Protein AF-A0AAD7HVZ9-F1 (afdb_monomer_lite)

Foldseek 3Di:
DDDPLVVLVVLLVVQVVPDPDSVSSVVSVVSSVCRVPVPPVVVVVVVVVVVVVVVVVVVVVVVVVVVVVVVVVDPPPPPDDDDPDDDDD

pLDDT: mean 86.21, std 17.47, range [35.09, 98.19]

Organism: NCBI:txid230809

Sequence (89 aa):
GPSRCSAFWQEFTKCYAGAEYPLQCKAQRDDYLECVHGTKEVPRTAALAAEYERQVEQGLRDHKKDLEARADGVPTRVGLVPTPGEGGK

InterPro domains:
  IPR019342 NADH:ubiquinone oxidoreductase, iron-sulphur subunit 5 [PTHR15224] (2-70)

Structure (mmCIF, N/CA/C/O backbone):
data_AF-A0AAD7HVZ9-F1
#
_entry.id   AF-A0AAD7HVZ9-F1
#
loop_
_atom_site.group_PDB
_atom_site.id
_atom_site.type_symbol
_atom_site.label_atom_id
_atom_site.label_alt_id
_atom_site.label_comp_id
_atom_site.label_asym_id
_atom_site.label_entity_id
_atom_site.label_seq_id
_atom_site.pdbx_PDB_ins_code
_atom_site.Cartn_x
_atom_site.Cartn_y
_atom_site.Cartn_z
_atom_site.occupancy
_atom_site.B_iso_or_equiv
_atom_site.auth_seq_id
_atom_site.auth_comp_id
_atom_site.auth_asym_id
_atom_site.auth_atom_id
_atom_site.pdbx_PDB_model_num
ATOM 1 N N . GLY A 1 1 ? 9.865 -2.143 23.911 1.00 79.50 1 GLY A N 1
ATOM 2 C CA . GLY A 1 1 ? 9.325 -1.056 23.069 1.00 79.50 1 GLY A CA 1
ATOM 3 C C . GLY A 1 1 ? 7.970 -1.463 22.517 1.00 79.50 1 GLY A C 1
ATOM 4 O O . GLY A 1 1 ? 7.650 -2.645 22.610 1.00 79.50 1 GLY A O 1
ATOM 5 N N . PRO A 1 2 ? 7.167 -0.525 21.994 1.00 86.50 2 PRO A N 1
ATOM 6 C CA . PRO A 1 2 ? 5.886 -0.846 21.364 1.00 86.50 2 PRO A CA 1
ATOM 7 C C . PRO A 1 2 ? 6.060 -1.704 20.094 1.00 86.50 2 PRO A C 1
ATOM 9 O O . PRO A 1 2 ? 7.127 -1.702 19.480 1.00 86.50 2 PRO A O 1
ATOM 12 N N . SER A 1 3 ? 5.025 -2.468 19.725 1.00 91.25 3 SER A N 1
ATOM 13 C CA . SER A 1 3 ? 5.031 -3.322 18.527 1.00 91.25 3 SER A CA 1
ATOM 14 C C . SER A 1 3 ? 4.993 -2.497 17.232 1.00 91.25 3 SER A C 1
ATOM 16 O O . SER A 1 3 ? 4.546 -1.353 17.230 1.00 91.25 3 SER A O 1
ATOM 18 N N . ARG A 1 4 ? 5.414 -3.090 16.103 1.00 93.81 4 ARG A N 1
ATOM 19 C CA . ARG A 1 4 ? 5.481 -2.410 14.789 1.00 93.81 4 ARG A CA 1
ATOM 20 C C . ARG A 1 4 ? 4.165 -1.745 14.357 1.00 93.81 4 ARG A C 1
ATOM 22 O O . ARG A 1 4 ? 4.204 -0.686 13.749 1.00 93.81 4 ARG A O 1
ATOM 29 N N . CYS A 1 5 ? 3.022 -2.346 14.689 1.00 96.69 5 CYS A N 1
ATOM 30 C CA . CYS A 1 5 ? 1.694 -1.855 14.304 1.00 96.69 5 CYS A CA 1
ATOM 31 C C . CYS A 1 5 ? 0.927 -1.204 15.469 1.00 96.69 5 CYS A C 1
ATOM 33 O O . CYS A 1 5 ? -0.293 -1.048 15.393 1.00 96.69 5 CYS A O 1
ATOM 35 N N . SER A 1 6 ? 1.605 -0.832 16.565 1.00 96.19 6 SER A N 1
ATOM 36 C CA . SER A 1 6 ? 0.935 -0.284 17.752 1.00 96.19 6 SER A CA 1
ATOM 37 C C . SER A 1 6 ? 0.214 1.037 17.480 1.00 96.19 6 SER A C 1
ATOM 39 O O . SER A 1 6 ? -0.806 1.301 18.104 1.00 96.19 6 SER A O 1
ATOM 41 N N . ALA A 1 7 ? 0.725 1.861 16.559 1.00 96.69 7 ALA A N 1
ATOM 42 C CA . ALA A 1 7 ? 0.108 3.134 16.190 1.00 96.69 7 ALA A CA 1
ATOM 43 C C . ALA A 1 7 ? -1.278 2.925 15.556 1.00 96.69 7 ALA A C 1
ATOM 45 O O . ALA A 1 7 ? -2.260 3.488 16.028 1.00 96.69 7 ALA A O 1
ATOM 46 N N . PHE A 1 8 ? -1.384 2.034 14.566 1.00 96.94 8 PHE A N 1
ATOM 47 C CA . PHE A 1 8 ? -2.663 1.712 13.921 1.00 96.94 8 PHE A CA 1
ATOM 48 C C . PHE A 1 8 ? -3.661 1.076 14.892 1.00 96.94 8 PHE A C 1
ATOM 50 O O . PHE A 1 8 ? -4.848 1.391 14.863 1.00 96.94 8 PHE A O 1
ATOM 57 N N . TRP A 1 9 ? -3.173 0.231 15.807 1.00 96.50 9 TRP A N 1
ATOM 58 C CA . TRP A 1 9 ? -4.012 -0.331 16.864 1.00 96.50 9 TRP A CA 1
ATOM 59 C C . TRP A 1 9 ? -4.587 0.747 17.794 1.00 96.50 9 TRP A C 1
ATOM 61 O O . TRP A 1 9 ? -5.766 0.694 18.149 1.00 96.50 9 TRP A O 1
ATOM 71 N N . GLN A 1 10 ? -3.784 1.747 18.172 1.00 96.81 10 GLN A N 1
ATOM 72 C CA . GLN A 1 10 ? -4.256 2.867 18.990 1.00 96.81 10 GLN A CA 1
ATOM 73 C C . GLN A 1 10 ? -5.325 3.686 18.262 1.00 96.81 10 GLN A C 1
ATOM 75 O O . GLN A 1 10 ? -6.340 4.008 18.871 1.00 96.81 10 GLN A O 1
ATOM 80 N N . GLU A 1 11 ? -5.144 3.977 16.974 1.00 96.06 11 GLU A N 1
ATOM 81 C CA . GLU A 1 11 ? -6.136 4.711 16.175 1.00 96.06 11 GLU A CA 1
ATOM 82 C C . GLU A 1 11 ? -7.455 3.944 16.031 1.00 96.06 11 GLU A C 1
ATOM 84 O O . GLU A 1 11 ? -8.532 4.514 16.226 1.00 96.06 11 GLU A O 1
ATOM 89 N N . PHE A 1 12 ? -7.391 2.632 15.787 1.00 96.81 12 PHE A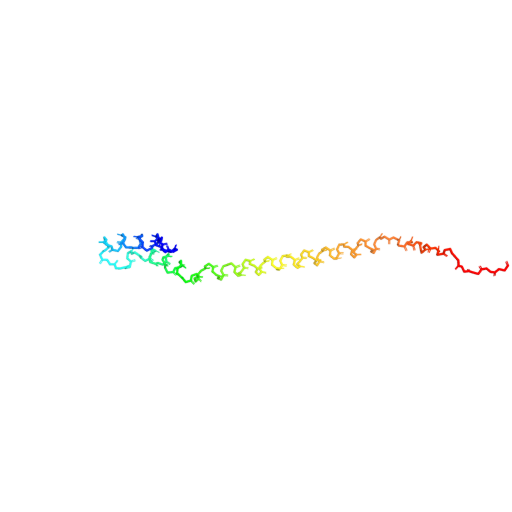 N 1
ATOM 90 C CA . PHE A 1 12 ? -8.583 1.787 15.790 1.00 96.81 12 PHE A CA 1
ATOM 91 C C . PHE A 1 12 ? -9.283 1.804 17.152 1.00 96.81 12 PHE A C 1
ATOM 93 O O . PHE A 1 12 ? -10.493 2.008 17.214 1.00 96.81 12 PHE A O 1
ATOM 100 N N . THR A 1 13 ? -8.528 1.653 18.243 1.00 95.69 13 THR A N 1
ATOM 101 C CA . THR A 1 13 ? -9.085 1.631 19.603 1.00 95.69 13 THR A CA 1
ATOM 102 C C . THR A 1 13 ? -9.748 2.963 19.962 1.00 95.69 13 THR A C 1
ATOM 104 O O . THR A 1 13 ? -10.837 2.968 20.531 1.00 95.69 13 THR A O 1
ATOM 107 N N . LYS A 1 14 ? -9.133 4.095 19.589 1.00 96.19 14 LYS A N 1
ATOM 108 C CA . LYS A 1 14 ? -9.700 5.439 19.786 1.00 96.19 14 LYS A CA 1
ATOM 109 C C . LYS A 1 14 ? -11.027 5.602 19.051 1.00 96.19 14 LYS A C 1
ATOM 111 O O . LYS A 1 14 ? -11.986 6.081 19.645 1.00 96.19 14 LYS A O 1
ATOM 116 N N . CYS A 1 15 ? -11.085 5.187 17.785 1.00 96.69 15 CYS A N 1
ATOM 117 C CA . CYS A 1 15 ? -12.321 5.242 17.011 1.00 96.69 15 CYS A CA 1
ATOM 118 C C . CYS A 1 15 ? -13.392 4.334 17.630 1.00 96.69 15 CYS A C 1
ATOM 120 O O . CYS A 1 15 ? -14.514 4.768 17.876 1.00 96.69 15 CYS A O 1
ATOM 122 N N . TYR A 1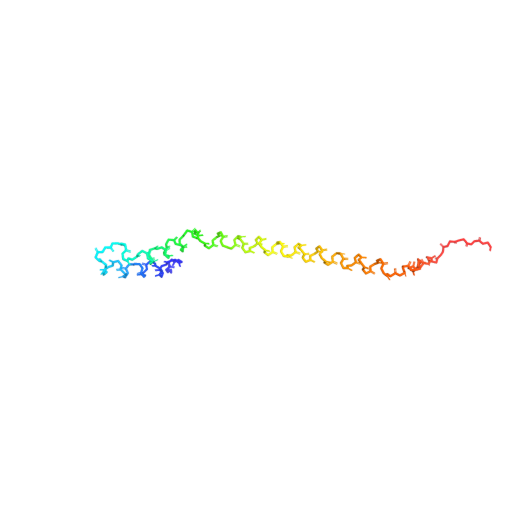 16 ? -13.032 3.083 17.927 1.00 96.31 16 TYR A N 1
ATOM 123 C CA . TYR A 1 16 ? -13.966 2.071 18.411 1.00 96.31 16 TYR A CA 1
ATOM 124 C C . TYR A 1 16 ? -14.578 2.436 19.768 1.00 96.31 16 TYR A C 1
ATOM 126 O O . TYR A 1 16 ? -15.747 2.155 20.005 1.00 96.31 16 TYR A O 1
ATOM 134 N N . ALA A 1 17 ? -13.821 3.111 20.639 1.00 96.25 17 ALA A N 1
ATOM 135 C CA . ALA A 1 17 ? -14.304 3.558 21.944 1.00 96.25 17 ALA A CA 1
ATOM 136 C C . ALA A 1 17 ? -15.442 4.595 21.865 1.00 96.25 17 ALA A C 1
ATOM 138 O O . ALA A 1 17 ? -16.225 4.698 22.806 1.00 96.25 17 ALA A O 1
ATOM 139 N N . GLY A 1 18 ? -15.524 5.364 20.774 1.00 93.88 18 GLY A N 1
ATOM 140 C CA . GLY A 1 18 ? -16.565 6.373 20.549 1.00 93.88 18 GLY A CA 1
ATOM 141 C C . GLY A 1 18 ? -17.609 5.981 19.502 1.00 93.88 18 GLY A C 1
ATOM 142 O O . GLY A 1 18 ? -18.485 6.787 19.196 1.00 93.88 18 GLY A O 1
ATOM 143 N N . ALA A 1 19 ? -17.504 4.785 18.922 1.00 94.88 19 ALA A N 1
ATOM 144 C CA . ALA A 1 19 ? -18.381 4.333 17.853 1.00 94.88 19 ALA A CA 1
ATOM 145 C C . ALA A 1 19 ? -19.614 3.613 18.406 1.00 94.88 19 ALA A C 1
ATOM 147 O O . ALA A 1 19 ? -19.526 2.781 19.305 1.00 94.88 19 ALA A O 1
ATOM 148 N N . GLU A 1 20 ? -20.765 3.892 17.807 1.00 95.12 20 GLU A N 1
ATOM 149 C CA . GLU A 1 20 ? -22.024 3.208 18.104 1.00 95.12 20 GLU A CA 1
ATOM 150 C C . GLU A 1 20 ? -22.087 1.850 17.383 1.00 95.12 20 GLU A C 1
ATOM 152 O O . GLU A 1 20 ? -22.634 0.878 17.900 1.00 95.12 20 GLU A O 1
ATOM 157 N N . TYR A 1 21 ? -21.453 1.760 16.204 1.00 94.06 21 TYR A N 1
ATOM 158 C CA . TYR A 1 21 ? -21.367 0.539 15.407 1.00 94.06 21 TYR A CA 1
ATOM 159 C C . TYR A 1 21 ? -19.923 0.246 14.977 1.00 94.06 21 TYR A C 1
ATOM 161 O O . TYR A 1 21 ? -19.249 1.134 14.448 1.00 94.06 21 TYR A O 1
ATOM 169 N N . PRO A 1 22 ? -19.460 -1.019 15.045 1.00 87.50 22 PRO A N 1
ATOM 170 C CA . PRO A 1 22 ? -18.104 -1.405 14.637 1.00 87.50 22 PRO A CA 1
ATOM 171 C C . PRO A 1 22 ? -17.718 -1.001 13.207 1.00 87.50 22 PRO A C 1
ATOM 173 O O . PRO A 1 22 ? -16.545 -0.770 12.914 1.00 87.50 22 PRO A O 1
ATOM 176 N N . LEU A 1 23 ? -18.698 -0.917 12.300 1.00 94.38 23 LEU A N 1
ATOM 177 C CA . LEU A 1 23 ? -18.467 -0.546 10.902 1.00 94.38 23 LEU A CA 1
ATOM 178 C C . LEU A 1 23 ? -17.989 0.902 10.729 1.00 94.38 23 LEU A C 1
ATOM 180 O O . LEU A 1 23 ? -17.338 1.194 9.728 1.00 94.38 23 LEU A O 1
ATOM 184 N N . GLN A 1 24 ? -18.272 1.788 11.686 1.00 96.31 24 GLN A N 1
ATOM 185 C CA . GLN A 1 24 ? -17.856 3.193 11.623 1.00 96.31 24 GLN A CA 1
ATOM 186 C C . GLN A 1 24 ? -16.326 3.338 11.644 1.00 96.31 24 GLN A C 1
ATOM 188 O O . GLN A 1 24 ? -15.793 4.275 11.060 1.00 96.31 24 GLN A O 1
ATOM 193 N N . CYS A 1 25 ? -15.618 2.364 12.224 1.00 96.94 25 CYS A N 1
ATOM 194 C CA . CYS A 1 25 ? -14.156 2.335 12.325 1.00 96.94 25 CYS A CA 1
ATOM 195 C C . CYS A 1 25 ? -13.501 1.372 11.330 1.00 96.94 25 CYS A C 1
ATOM 197 O O . CYS A 1 25 ? -12.389 0.882 11.547 1.00 96.94 25 CYS A O 1
ATOM 199 N N . LYS A 1 26 ? -14.207 1.048 10.239 1.00 96.81 26 LYS A N 1
ATOM 200 C CA . LYS A 1 26 ? -13.727 0.101 9.229 1.00 96.81 26 LYS A CA 1
ATOM 201 C C . LYS A 1 26 ? -12.391 0.529 8.622 1.00 96.81 26 LYS A C 1
ATOM 203 O O . LYS A 1 26 ? -11.546 -0.335 8.424 1.00 96.81 26 LYS A O 1
ATOM 208 N N . ALA A 1 27 ? -12.190 1.820 8.362 1.00 96.62 27 ALA A N 1
ATOM 209 C CA . ALA A 1 27 ? -10.941 2.322 7.791 1.00 96.62 27 ALA A CA 1
ATOM 210 C C . ALA A 1 27 ? -9.742 2.031 8.712 1.00 96.62 27 ALA A C 1
ATOM 212 O O . ALA A 1 27 ? -8.808 1.350 8.306 1.00 96.62 27 ALA A O 1
ATOM 213 N N . GLN A 1 28 ? -9.830 2.422 9.986 1.00 97.12 28 GLN A N 1
ATOM 214 C CA . GLN A 1 28 ? -8.766 2.223 10.978 1.00 97.12 28 GLN A CA 1
ATOM 215 C C . GLN A 1 28 ? -8.491 0.737 11.230 1.00 97.12 28 GLN A C 1
ATOM 217 O O . GLN A 1 28 ? -7.347 0.319 11.404 1.00 97.12 28 GLN A O 1
ATOM 222 N N . ARG A 1 29 ? -9.548 -0.083 11.230 1.00 96.19 29 ARG A N 1
ATOM 223 C CA . ARG A 1 29 ? -9.421 -1.539 11.314 1.00 96.19 29 ARG A CA 1
ATOM 224 C C . ARG A 1 29 ? -8.677 -2.101 10.106 1.00 96.19 29 ARG A C 1
ATOM 226 O O . ARG A 1 29 ? -7.802 -2.947 10.271 1.00 96.19 29 ARG A O 1
ATOM 233 N N . ASP A 1 30 ? -9.056 -1.675 8.905 1.00 97.38 30 ASP A N 1
ATOM 234 C CA . ASP A 1 30 ? -8.453 -2.160 7.669 1.00 97.38 30 ASP A CA 1
ATOM 235 C C . ASP A 1 30 ? -6.970 -1.748 7.592 1.00 97.38 30 ASP A C 1
ATOM 237 O O . ASP A 1 30 ? -6.164 -2.563 7.154 1.00 97.38 30 ASP A O 1
ATOM 241 N N . ASP A 1 31 ? -6.590 -0.570 8.099 1.00 97.00 31 ASP A N 1
ATOM 242 C CA . ASP A 1 31 ? -5.188 -0.133 8.202 1.00 97.00 31 ASP A CA 1
ATOM 243 C C . ASP A 1 31 ? -4.382 -0.977 9.201 1.00 97.00 31 ASP A C 1
ATOM 245 O O . ASP A 1 31 ? -3.259 -1.397 8.915 1.00 97.00 31 ASP A O 1
ATOM 249 N N . TYR A 1 32 ? -4.958 -1.2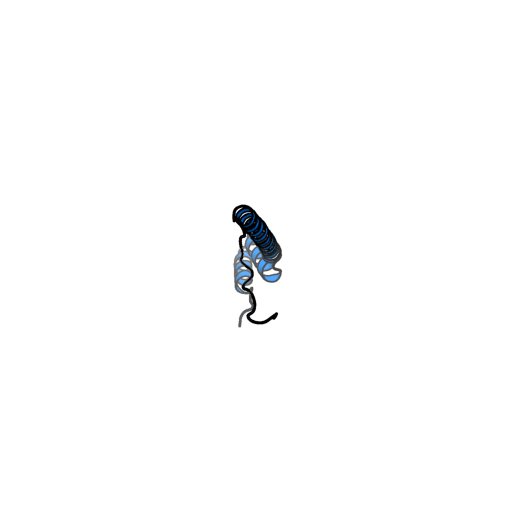91 10.366 1.00 96.69 32 TYR A N 1
ATOM 250 C CA . TYR A 1 32 ? -4.315 -2.188 11.329 1.00 96.69 32 TYR A CA 1
ATOM 251 C C . TYR A 1 32 ? -4.079 -3.584 10.733 1.00 96.69 32 TYR A C 1
ATOM 253 O O . TYR A 1 32 ? -2.981 -4.132 10.854 1.00 96.69 32 TYR A O 1
ATOM 261 N N . LEU A 1 33 ? -5.082 -4.146 10.051 1.00 96.81 33 LEU A N 1
ATOM 262 C CA . LEU A 1 33 ? -4.970 -5.453 9.397 1.00 96.81 33 LEU A CA 1
ATOM 263 C C . LEU A 1 33 ? -4.005 -5.432 8.206 1.00 96.81 33 LEU A C 1
ATOM 265 O O . LEU A 1 33 ? -3.310 -6.421 7.972 1.00 96.81 33 LEU A O 1
ATOM 269 N N . GLU A 1 34 ? -3.933 -4.321 7.474 1.00 97.50 34 GLU A N 1
ATOM 270 C CA . GLU A 1 34 ? -2.942 -4.120 6.418 1.00 97.50 34 GLU A CA 1
ATOM 271 C C . GLU A 1 34 ? -1.528 -4.157 7.004 1.00 97.50 34 GLU A C 1
ATOM 273 O O . GLU A 1 34 ? -0.724 -4.964 6.552 1.00 97.50 34 GLU A O 1
ATOM 278 N N . CYS A 1 35 ? -1.261 -3.421 8.087 1.00 96.50 35 CYS A N 1
ATOM 279 C CA . CYS A 1 35 ? 0.053 -3.421 8.733 1.00 96.50 35 CYS A CA 1
ATOM 280 C C . CYS A 1 35 ? 0.470 -4.811 9.245 1.00 96.50 35 CYS A C 1
ATOM 282 O O . CYS A 1 35 ? 1.641 -5.188 9.156 1.00 96.50 35 CYS A O 1
ATOM 284 N N . VAL A 1 36 ? -0.475 -5.579 9.802 1.00 95.69 36 VAL A N 1
ATOM 285 C CA . VAL A 1 36 ? -0.192 -6.911 10.363 1.00 95.69 36 VAL A CA 1
ATOM 286 C C . VAL A 1 36 ? 0.065 -7.948 9.269 1.00 95.69 36 VAL A C 1
ATOM 288 O O . VAL A 1 36 ? 0.950 -8.788 9.431 1.00 95.69 36 VAL A O 1
ATOM 291 N N . HIS A 1 37 ? -0.694 -7.908 8.172 1.00 95.94 37 HIS A N 1
ATOM 292 C CA . HIS A 1 37 ? -0.681 -8.976 7.169 1.00 95.94 37 HIS A CA 1
ATOM 293 C C . HIS A 1 37 ? -0.003 -8.609 5.845 1.00 95.94 37 HIS A C 1
ATOM 295 O O . HIS A 1 37 ? 0.316 -9.507 5.073 1.00 95.94 37 HIS A O 1
ATOM 301 N N . GLY A 1 38 ? 0.192 -7.326 5.544 1.00 94.25 38 GLY A N 1
ATOM 302 C CA . GLY A 1 38 ? 0.776 -6.859 4.283 1.00 94.25 38 GLY A CA 1
ATOM 303 C C . GLY A 1 38 ? -0.029 -7.265 3.045 1.00 94.25 38 GLY A C 1
ATOM 304 O O . GLY A 1 38 ? 0.533 -7.433 1.967 1.00 94.25 38 GLY A O 1
ATOM 305 N N . THR A 1 39 ? -1.347 -7.458 3.177 1.00 94.75 39 THR A N 1
ATOM 306 C CA . THR A 1 39 ? -2.202 -7.999 2.097 1.00 94.75 39 THR A CA 1
ATOM 307 C C . THR A 1 39 ? -2.240 -7.122 0.850 1.00 94.75 39 THR A C 1
ATOM 309 O O . THR A 1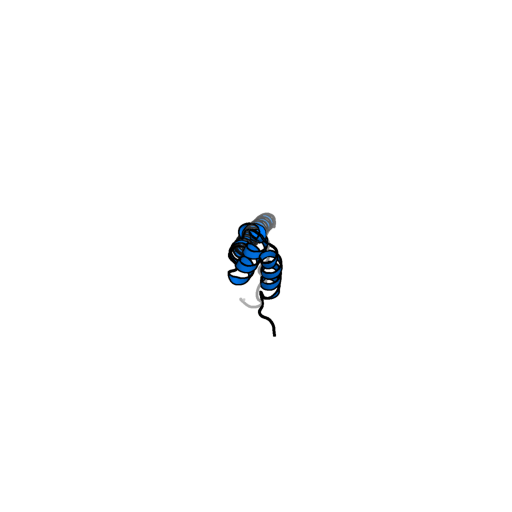 39 ? -2.520 -7.624 -0.235 1.00 94.75 39 THR A O 1
ATOM 312 N N . LYS A 1 40 ? -1.965 -5.821 0.994 1.00 94.94 40 LYS A N 1
ATOM 313 C CA . LYS A 1 40 ? -1.920 -4.860 -0.112 1.00 94.94 40 LYS A CA 1
ATOM 314 C C . LYS A 1 40 ? -0.486 -4.510 -0.490 1.00 94.94 40 LYS A C 1
ATOM 316 O O . LYS A 1 40 ? -0.173 -4.445 -1.676 1.00 94.94 40 LYS A O 1
ATOM 321 N N . GLU A 1 41 ? 0.379 -4.288 0.498 1.00 95.44 41 GLU A N 1
ATOM 322 C CA . GLU A 1 41 ? 1.765 -3.886 0.259 1.00 95.44 41 GLU A CA 1
ATOM 323 C C . GLU A 1 41 ? 2.571 -4.959 -0.485 1.00 95.44 41 GLU A C 1
ATOM 325 O O . GLU A 1 41 ? 3.167 -4.645 -1.516 1.00 95.44 41 GLU A O 1
ATOM 330 N N . VAL A 1 42 ? 2.502 -6.221 -0.052 1.00 96.25 42 VAL A N 1
ATOM 331 C CA . VAL A 1 42 ? 3.270 -7.326 -0.646 1.00 96.25 42 VAL A CA 1
ATOM 332 C C . VAL A 1 42 ? 2.974 -7.514 -2.142 1.00 96.25 42 VAL A C 1
ATOM 334 O O . VAL A 1 42 ? 3.917 -7.474 -2.938 1.00 96.25 42 VAL A O 1
ATOM 337 N N . PRO A 1 43 ? 1.709 -7.682 -2.587 1.00 97.00 43 PRO A N 1
ATOM 338 C CA . PRO A 1 43 ? 1.431 -7.849 -4.013 1.00 97.00 43 PRO A CA 1
ATOM 339 C C . PRO A 1 43 ? 1.749 -6.591 -4.826 1.00 97.00 43 PRO A C 1
ATOM 341 O O . PRO A 1 43 ? 2.177 -6.703 -5.973 1.00 97.00 43 PRO A O 1
ATOM 344 N N . ARG A 1 44 ? 1.589 -5.392 -4.250 1.00 96.62 44 ARG A N 1
ATOM 345 C CA . ARG A 1 44 ? 1.945 -4.139 -4.927 1.00 96.62 44 ARG A CA 1
ATOM 346 C C . ARG A 1 44 ? 3.447 -4.070 -5.195 1.00 96.62 44 ARG A C 1
ATOM 348 O O . ARG A 1 44 ? 3.851 -3.740 -6.306 1.00 96.62 44 ARG A O 1
ATOM 355 N N . THR A 1 45 ? 4.267 -4.390 -4.201 1.00 97.19 45 THR A N 1
ATOM 356 C CA . THR A 1 45 ? 5.727 -4.380 -4.343 1.00 97.19 45 THR A CA 1
ATOM 357 C C . THR A 1 45 ? 6.199 -5.473 -5.303 1.00 97.19 45 THR A C 1
ATOM 359 O O . THR A 1 45 ? 7.060 -5.206 -6.138 1.00 97.19 45 THR A O 1
ATOM 362 N N . ALA A 1 46 ? 5.568 -6.652 -5.290 1.00 97.44 46 ALA A N 1
ATOM 363 C CA . ALA A 1 46 ? 5.828 -7.698 -6.281 1.00 97.44 46 ALA A CA 1
ATOM 364 C C . ALA A 1 46 ? 5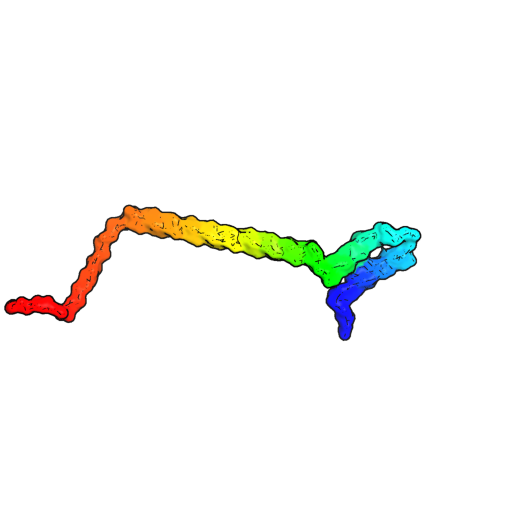.493 -7.248 -7.716 1.00 97.44 46 ALA A C 1
ATOM 366 O O . ALA A 1 46 ? 6.277 -7.481 -8.633 1.00 97.44 46 ALA A O 1
ATOM 367 N N . ALA A 1 47 ? 4.366 -6.557 -7.918 1.00 98.06 47 ALA A N 1
ATOM 368 C CA . ALA A 1 47 ? 3.988 -6.030 -9.229 1.00 98.06 47 ALA A CA 1
ATOM 369 C C . ALA A 1 47 ? 4.979 -4.971 -9.739 1.00 98.06 47 ALA A C 1
ATOM 371 O O . ALA A 1 47 ? 5.341 -4.983 -10.913 1.00 98.06 47 ALA A O 1
ATOM 372 N N . LEU A 1 48 ? 5.453 -4.085 -8.856 1.00 98.12 48 LEU A N 1
ATOM 373 C CA . LEU A 1 48 ? 6.472 -3.092 -9.201 1.00 98.12 48 LEU A CA 1
ATOM 374 C C . LEU A 1 48 ? 7.814 -3.740 -9.555 1.00 98.12 48 LEU A C 1
ATOM 376 O O . LEU A 1 48 ? 8.449 -3.319 -10.517 1.00 98.12 48 LEU A O 1
ATOM 380 N N . ALA A 1 49 ? 8.230 -4.768 -8.813 1.00 98.00 49 ALA A N 1
ATOM 381 C CA . ALA A 1 49 ? 9.449 -5.512 -9.115 1.00 98.00 49 ALA A CA 1
ATOM 382 C C . ALA A 1 49 ? 9.359 -6.205 -10.485 1.00 98.00 49 ALA A C 1
ATOM 384 O O . ALA A 1 49 ? 10.263 -6.061 -11.303 1.00 98.00 49 ALA A O 1
ATOM 385 N N . ALA A 1 50 ? 8.235 -6.867 -10.773 1.00 98.19 50 ALA A N 1
ATOM 386 C CA . ALA A 1 50 ? 8.010 -7.520 -12.061 1.00 98.19 50 ALA A CA 1
ATOM 387 C C . ALA A 1 50 ? 8.013 -6.524 -13.233 1.00 98.19 50 ALA A C 1
ATOM 389 O O . ALA A 1 50 ? 8.535 -6.818 -14.308 1.00 98.19 50 ALA A O 1
ATOM 390 N N . GLU A 1 51 ? 7.438 -5.337 -13.043 1.00 97.94 51 GLU A N 1
ATOM 391 C CA . GLU A 1 51 ? 7.462 -4.287 -14.062 1.00 97.94 51 GLU A CA 1
ATOM 392 C C . GLU A 1 51 ? 8.876 -3.727 -14.268 1.00 97.94 51 GLU A C 1
ATOM 394 O O . GLU A 1 51 ? 9.311 -3.539 -15.403 1.00 97.94 51 GLU A O 1
ATOM 399 N N . TYR A 1 52 ? 9.630 -3.530 -13.186 1.00 97.94 52 TYR A N 1
ATOM 400 C CA . TYR A 1 52 ? 11.026 -3.108 -13.266 1.00 97.94 52 TYR A CA 1
ATOM 401 C C . TYR A 1 52 ? 11.881 -4.112 -14.053 1.00 97.94 52 TYR A C 1
ATOM 403 O O . TYR A 1 52 ? 12.623 -3.718 -14.951 1.00 97.94 52 TYR A O 1
ATOM 411 N N . GLU A 1 53 ? 11.735 -5.411 -13.784 1.00 97.94 53 GLU A N 1
ATOM 412 C CA . GLU A 1 53 ? 12.435 -6.468 -14.525 1.00 97.94 53 GLU A CA 1
ATOM 413 C C . GLU A 1 53 ? 12.117 -6.422 -16.025 1.00 97.94 53 GLU A C 1
ATOM 415 O O . GLU A 1 53 ? 13.028 -6.458 -16.856 1.00 97.94 53 GLU A O 1
ATOM 420 N N . ARG A 1 54 ? 10.841 -6.244 -16.391 1.00 97.56 54 ARG A N 1
ATOM 421 C CA . ARG A 1 54 ? 10.427 -6.106 -17.798 1.00 97.56 54 ARG A CA 1
ATOM 422 C C . ARG A 1 54 ? 11.100 -4.923 -18.485 1.00 97.56 54 ARG A C 1
ATOM 424 O O . ARG A 1 54 ? 11.562 -5.069 -19.618 1.00 97.56 54 ARG A O 1
ATOM 431 N N . GLN A 1 55 ? 11.167 -3.776 -17.813 1.00 97.31 55 GLN A N 1
ATOM 432 C CA . GLN A 1 55 ? 11.802 -2.573 -18.353 1.00 97.31 55 GLN A CA 1
ATOM 433 C C . GLN A 1 55 ? 13.311 -2.757 -18.524 1.00 97.31 55 GLN A C 1
ATOM 435 O O . GLN A 1 55 ? 13.860 -2.375 -19.557 1.00 97.31 55 GLN A O 1
ATOM 440 N N . VAL A 1 56 ? 13.977 -3.401 -17.561 1.00 97.31 56 VAL A N 1
ATOM 441 C CA . VAL A 1 56 ? 15.406 -3.728 -17.660 1.00 97.31 56 VAL A CA 1
ATOM 442 C C . VAL A 1 56 ? 15.670 -4.637 -18.857 1.00 97.31 56 VAL A C 1
ATOM 444 O O . VAL A 1 56 ? 16.546 -4.348 -19.672 1.00 97.31 56 VAL A O 1
ATOM 447 N N . GLU A 1 57 ? 14.897 -5.710 -19.020 1.00 97.00 57 GLU A N 1
ATOM 448 C CA . GLU A 1 57 ? 15.072 -6.612 -20.156 1.00 97.00 57 GLU A CA 1
ATOM 449 C C . GLU A 1 57 ? 14.810 -5.936 -21.507 1.00 97.00 57 GLU A C 1
ATOM 451 O O . GLU A 1 57 ? 15.506 -6.216 -22.485 1.00 97.00 57 GLU A O 1
ATOM 456 N N . GLN A 1 58 ? 13.789 -5.078 -21.592 1.00 96.00 58 GLN A N 1
ATOM 457 C CA . GLN A 1 58 ? 13.514 -4.299 -22.799 1.00 96.00 58 GLN A CA 1
ATOM 458 C C . GLN A 1 58 ? 14.687 -3.373 -23.120 1.00 96.00 58 GLN A C 1
ATOM 460 O O . GLN A 1 58 ? 15.196 -3.425 -24.236 1.00 96.00 58 GLN A O 1
ATOM 465 N N . GLY A 1 59 ? 15.195 -2.640 -22.126 1.00 95.50 59 GLY A N 1
ATOM 466 C CA . GLY A 1 59 ? 16.369 -1.785 -22.290 1.00 95.50 59 GLY A CA 1
ATOM 467 C C . GLY A 1 59 ? 17.604 -2.551 -22.771 1.00 95.50 59 GLY A C 1
ATOM 468 O O . GLY A 1 59 ? 18.303 -2.086 -23.668 1.00 95.50 59 GLY A O 1
ATOM 469 N N . LEU A 1 60 ? 17.850 -3.758 -22.250 1.00 94.88 60 LEU A N 1
ATOM 470 C CA . LEU A 1 60 ? 18.945 -4.616 -22.719 1.00 94.88 60 LEU A CA 1
ATOM 471 C C . LEU A 1 60 ? 18.741 -5.090 -24.163 1.00 94.88 60 LEU A C 1
ATOM 473 O O . LEU A 1 60 ? 19.691 -5.103 -24.947 1.00 94.88 60 LEU A O 1
ATOM 477 N N . ARG A 1 61 ? 17.513 -5.481 -24.529 1.00 94.06 61 ARG A N 1
ATOM 478 C CA . ARG A 1 61 ? 17.178 -5.896 -25.900 1.00 94.06 61 ARG A CA 1
ATOM 479 C C . ARG A 1 61 ? 17.361 -4.753 -26.890 1.00 94.06 61 ARG A C 1
ATOM 481 O O . ARG A 1 61 ? 17.916 -4.978 -27.961 1.00 94.06 61 ARG A O 1
ATOM 488 N N . ASP A 1 62 ? 16.922 -3.555 -26.537 1.00 93.81 62 ASP A N 1
ATOM 489 C CA . ASP A 1 62 ? 17.036 -2.391 -27.410 1.00 93.81 62 ASP A CA 1
ATOM 490 C C . ASP A 1 62 ? 18.489 -1.924 -27.518 1.00 93.81 62 ASP A C 1
ATOM 492 O O . ASP A 1 62 ? 18.978 -1.718 -28.625 1.00 93.81 62 ASP A O 1
ATOM 496 N N . HIS A 1 63 ? 19.238 -1.925 -26.411 1.00 91.94 63 HIS A N 1
ATOM 497 C CA . HIS A 1 63 ? 20.676 -1.663 -26.445 1.00 91.94 63 HIS A CA 1
ATOM 498 C C . HIS A 1 63 ? 21.428 -2.658 -27.337 1.00 91.94 63 HIS A C 1
ATOM 500 O O . HIS A 1 63 ? 22.294 -2.262 -28.115 1.00 91.94 63 HIS A O 1
ATOM 506 N N . LYS A 1 64 ? 21.085 -3.951 -27.269 1.00 92.88 64 LYS A N 1
ATOM 507 C CA . LYS A 1 64 ? 21.678 -4.968 -28.143 1.00 92.88 64 LYS A CA 1
ATOM 508 C C . LYS A 1 64 ? 21.392 -4.678 -29.620 1.00 92.88 64 LYS A C 1
ATOM 510 O O . LYS A 1 64 ? 22.329 -4.695 -30.411 1.00 92.88 64 LYS A O 1
ATOM 515 N N . LYS A 1 65 ? 20.141 -4.365 -29.977 1.00 92.56 65 LYS A N 1
ATOM 516 C CA . LYS A 1 65 ? 19.775 -3.998 -31.357 1.00 92.56 65 LYS A CA 1
ATOM 517 C C . LYS A 1 65 ? 20.536 -2.762 -31.834 1.00 92.56 65 LYS A C 1
ATOM 519 O O . LYS A 1 65 ? 21.003 -2.744 -32.966 1.00 92.56 65 LYS A O 1
ATOM 524 N N . ASP A 1 66 ? 20.695 -1.756 -30.975 1.00 88.75 66 ASP A N 1
ATOM 525 C CA . ASP A 1 66 ? 21.457 -0.548 -31.298 1.00 88.75 66 ASP A CA 1
ATOM 526 C C . ASP A 1 66 ? 22.935 -0.861 -31.562 1.00 88.75 66 ASP A C 1
ATOM 528 O O . ASP A 1 66 ? 23.530 -0.308 -32.486 1.00 88.75 66 ASP A O 1
ATOM 532 N N . LEU A 1 67 ? 23.546 -1.741 -30.760 1.00 86.38 67 LEU A N 1
ATOM 533 C CA . LEU A 1 67 ? 24.927 -2.181 -30.970 1.00 86.38 67 LEU A CA 1
ATOM 534 C C . LEU A 1 67 ? 25.081 -2.985 -32.264 1.00 86.38 67 LEU A C 1
ATOM 536 O O . LEU A 1 67 ? 26.036 -2.750 -32.999 1.00 86.38 67 LEU A O 1
ATOM 540 N N . GLU A 1 68 ? 24.148 -3.891 -32.557 1.00 86.56 68 GLU A N 1
ATOM 541 C CA . GLU A 1 68 ? 24.130 -4.678 -33.797 1.00 86.56 68 GLU A CA 1
ATOM 542 C C . GLU A 1 68 ? 23.982 -3.765 -35.023 1.00 86.56 68 GLU A C 1
ATOM 544 O O . GLU A 1 68 ? 24.826 -3.798 -35.916 1.00 86.56 68 GLU A O 1
ATOM 549 N N . ALA A 1 69 ? 23.016 -2.842 -35.010 1.00 84.50 69 ALA A N 1
ATOM 550 C CA . ALA A 1 69 ? 22.827 -1.870 -36.087 1.00 84.50 69 ALA A CA 1
ATOM 551 C C . ALA A 1 69 ? 24.061 -0.973 -36.302 1.00 84.50 69 ALA A C 1
ATOM 553 O O . ALA A 1 69 ? 24.390 -0.611 -37.433 1.00 84.50 69 ALA A O 1
ATOM 554 N N . ARG A 1 70 ? 24.769 -0.611 -35.223 1.00 79.94 70 ARG A N 1
ATOM 555 C CA . ARG A 1 70 ? 26.038 0.130 -35.310 1.00 79.94 70 ARG A CA 1
ATOM 556 C C . ARG A 1 70 ? 27.168 -0.732 -35.868 1.00 79.94 70 ARG A C 1
ATOM 558 O O . ARG A 1 70 ? 27.975 -0.209 -36.630 1.00 79.94 70 ARG A O 1
ATOM 565 N N . ALA A 1 71 ? 27.241 -2.013 -35.509 1.00 78.62 71 ALA A N 1
ATOM 566 C CA . ALA A 1 71 ? 28.249 -2.937 -36.024 1.00 78.62 71 ALA A CA 1
ATOM 567 C C . ALA A 1 71 ? 28.080 -3.184 -37.534 1.00 78.62 71 ALA A C 1
ATOM 569 O O . ALA A 1 71 ? 29.072 -3.160 -38.260 1.00 78.62 71 ALA A O 1
ATOM 570 N N . ASP A 1 72 ? 26.840 -3.312 -38.014 1.00 69.44 72 ASP A N 1
ATOM 571 C CA . ASP A 1 72 ? 26.525 -3.494 -39.439 1.00 69.44 72 ASP A CA 1
ATOM 572 C C . ASP A 1 72 ? 26.871 -2.258 -40.298 1.00 69.44 72 ASP A C 1
ATOM 574 O O . ASP A 1 72 ? 27.120 -2.373 -41.499 1.00 69.44 72 ASP A O 1
ATOM 578 N N . GLY A 1 73 ? 26.926 -1.066 -39.689 1.00 62.62 73 GLY A N 1
ATOM 579 C CA . GLY A 1 73 ? 27.294 0.195 -40.346 1.00 62.62 73 GLY A CA 1
ATOM 580 C C . GLY A 1 73 ? 28.790 0.542 -40.318 1.00 62.62 73 GLY A C 1
ATOM 581 O O . GLY A 1 73 ? 29.198 1.521 -40.948 1.00 62.62 73 GLY A O 1
ATOM 582 N N . VAL A 1 74 ? 29.623 -0.225 -39.604 1.00 57.69 74 VAL A N 1
ATOM 583 C CA . VAL A 1 74 ? 31.077 -0.008 -39.527 1.00 57.69 74 VAL A CA 1
ATOM 584 C C . VAL A 1 74 ? 31.781 -0.944 -40.519 1.00 57.69 74 VAL A C 1
ATOM 586 O O . VAL A 1 74 ? 31.696 -2.164 -40.365 1.00 57.69 74 VAL A O 1
ATOM 589 N N . PRO A 1 75 ? 32.551 -0.434 -41.506 1.00 56.28 75 PRO A N 1
ATOM 590 C CA . PRO A 1 75 ? 33.445 -1.278 -42.282 1.00 56.28 75 PRO A CA 1
ATOM 591 C C . PRO A 1 75 ? 34.524 -1.799 -41.334 1.00 56.28 75 PRO A C 1
ATOM 593 O O . PRO A 1 75 ? 35.507 -1.122 -41.030 1.00 56.28 75 PRO A O 1
ATOM 596 N N . THR A 1 76 ? 34.321 -3.012 -40.830 1.00 58.31 76 THR A N 1
ATOM 597 C CA . THR A 1 76 ? 35.277 -3.704 -39.974 1.00 58.31 76 THR A CA 1
ATOM 598 C C . THR A 1 76 ? 36.465 -4.125 -40.838 1.00 58.31 76 THR A C 1
ATOM 600 O O . THR A 1 76 ? 36.569 -5.262 -41.281 1.00 58.31 76 THR A O 1
ATOM 603 N N . ARG A 1 77 ? 37.398 -3.199 -41.082 1.00 53.41 77 ARG A N 1
ATOM 604 C CA . ARG A 1 77 ? 38.792 -3.544 -41.372 1.00 53.41 77 ARG A CA 1
ATOM 605 C C . ARG A 1 77 ? 39.559 -3.502 -40.055 1.00 53.41 77 ARG A C 1
ATOM 607 O O . ARG A 1 77 ? 40.420 -2.653 -39.848 1.00 53.41 77 ARG A O 1
ATOM 614 N N . VAL A 1 78 ? 39.218 -4.408 -39.140 1.00 62.69 78 VAL A N 1
ATOM 615 C CA . VAL A 1 78 ? 40.087 -4.697 -37.996 1.00 62.69 78 VAL A CA 1
ATOM 616 C C . VAL A 1 78 ? 41.276 -5.458 -38.566 1.00 62.69 78 VAL A C 1
ATOM 618 O O . VAL A 1 78 ? 41.181 -6.634 -38.910 1.00 62.69 78 VAL A O 1
ATOM 621 N N . GLY A 1 79 ? 42.383 -4.744 -38.764 1.00 57.38 79 GLY A N 1
ATOM 622 C CA . GLY A 1 79 ? 43.663 -5.361 -39.069 1.00 57.38 79 GLY A CA 1
ATOM 623 C C . GLY A 1 79 ? 44.075 -6.220 -37.883 1.00 57.38 79 GLY A C 1
ATOM 624 O O . GLY A 1 79 ? 44.416 -5.687 -36.829 1.00 57.38 79 GLY A O 1
ATOM 625 N N . LEU A 1 80 ? 44.019 -7.541 -38.054 1.00 57.75 80 LEU A N 1
ATOM 626 C CA . LEU A 1 80 ? 44.743 -8.482 -37.208 1.00 57.75 80 LEU A CA 1
ATOM 627 C C . LEU A 1 80 ? 46.201 -8.009 -37.137 1.00 57.75 80 LEU A C 1
ATOM 629 O O . LEU A 1 80 ? 46.900 -7.982 -38.149 1.00 57.75 80 LEU A O 1
ATOM 633 N N . VAL A 1 81 ? 46.630 -7.578 -35.952 1.00 56.88 81 VAL A N 1
ATOM 634 C CA . VAL A 1 81 ? 48.034 -7.275 -35.664 1.00 56.88 81 VAL A CA 1
ATOM 635 C C . VAL A 1 81 ? 48.830 -8.559 -35.928 1.00 56.88 81 VAL A C 1
ATOM 637 O O . VAL A 1 81 ? 48.514 -9.577 -35.309 1.00 56.88 81 VAL A O 1
ATOM 640 N N . PRO A 1 82 ? 49.834 -8.565 -36.824 1.00 49.84 82 PRO A N 1
ATOM 641 C CA . PRO A 1 82 ? 50.701 -9.722 -36.961 1.00 49.84 82 PRO A CA 1
ATOM 642 C C . PRO A 1 82 ? 51.505 -9.859 -35.667 1.00 49.84 82 PRO A C 1
ATOM 644 O O . PRO A 1 82 ? 52.166 -8.910 -35.237 1.00 49.84 82 PRO A O 1
ATOM 647 N N . THR A 1 83 ? 51.457 -11.028 -35.035 1.00 54.50 83 THR A N 1
ATOM 648 C CA . THR A 1 83 ? 52.411 -11.381 -33.982 1.00 54.50 83 THR A CA 1
ATOM 649 C C . THR A 1 83 ? 53.817 -11.426 -34.590 1.00 54.50 83 THR A C 1
ATOM 651 O O . THR A 1 83 ? 53.995 -12.036 -35.648 1.00 54.50 83 THR A O 1
ATOM 654 N N . PRO A 1 84 ? 54.830 -10.790 -33.976 1.00 47.47 84 PRO A N 1
ATOM 655 C CA . PRO A 1 84 ? 56.177 -10.788 -34.519 1.00 47.47 84 PRO A CA 1
ATOM 656 C C . PRO A 1 84 ? 56.816 -12.152 -34.265 1.00 47.47 84 PRO A C 1
ATOM 658 O O . PRO A 1 84 ? 57.289 -12.433 -33.166 1.00 47.47 84 PRO A O 1
ATOM 661 N N . GLY A 1 85 ? 56.828 -12.991 -35.296 1.00 54.34 85 GLY A N 1
ATOM 662 C CA . GLY A 1 85 ? 57.653 -14.191 -35.332 1.00 54.34 85 GLY A CA 1
ATOM 663 C C . GLY A 1 85 ? 56.954 -15.382 -35.959 1.00 54.34 85 GLY A C 1
ATOM 664 O O . GLY A 1 85 ? 56.424 -16.198 -35.226 1.00 54.34 85 GLY A O 1
ATOM 665 N N . GLU A 1 86 ? 57.016 -15.503 -37.288 1.00 43.25 86 GLU A N 1
ATOM 666 C CA . GLU A 1 86 ? 57.016 -16.799 -37.984 1.00 43.25 86 GLU A CA 1
ATOM 667 C C . GLU A 1 86 ? 57.447 -16.643 -39.464 1.00 43.25 86 GLU A C 1
ATOM 669 O O . GLU A 1 86 ? 56.784 -15.956 -40.234 1.00 43.25 86 GLU A O 1
ATOM 674 N N . GLY A 1 87 ? 58.566 -17.298 -39.831 1.00 38.03 87 GLY A N 1
ATOM 675 C CA . GLY A 1 87 ? 59.025 -17.638 -41.199 1.00 38.03 87 GLY A CA 1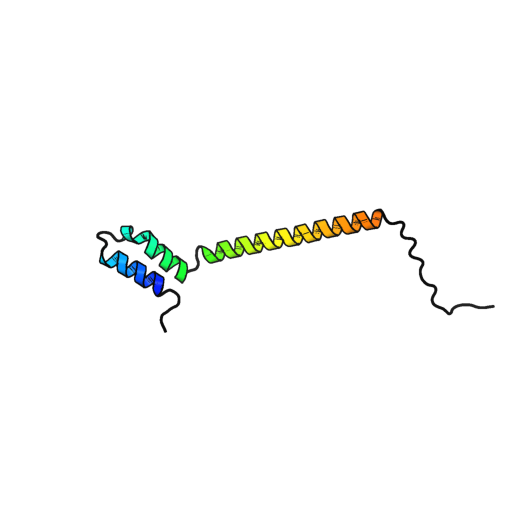
ATOM 676 C C . GLY A 1 87 ? 59.675 -16.506 -42.020 1.00 38.03 87 GLY A C 1
ATOM 677 O O . GLY A 1 87 ? 59.040 -15.506 -42.302 1.00 38.03 87 GLY A O 1
ATOM 678 N N . GLY A 1 88 ? 60.925 -16.546 -42.492 1.00 44.03 88 GLY A N 1
ATOM 679 C CA . GLY A 1 88 ? 61.808 -17.665 -42.816 1.00 44.03 88 GLY A CA 1
ATOM 680 C C . GLY A 1 88 ? 62.071 -17.721 -44.329 1.00 44.03 88 GLY A C 1
ATOM 681 O O . GLY A 1 88 ? 61.284 -18.344 -45.029 1.00 44.03 88 GLY A O 1
ATOM 682 N N . LYS A 1 89 ? 63.147 -17.079 -44.819 1.00 35.09 89 LYS A N 1
ATOM 683 C CA . LYS A 1 89 ? 64.211 -17.621 -45.699 1.00 35.09 89 LYS A CA 1
ATOM 684 C C . LYS A 1 89 ? 65.240 -16.543 -46.035 1.00 35.09 89 LYS A C 1
ATOM 686 O O . LYS A 1 89 ? 64.824 -15.379 -46.205 1.00 35.09 89 LYS A O 1
#

Secondary structure (DSSP, 8-state):
---TTHHHHHHHHHHHHH-SSGGGGHHHHHHHHHHHH-TTHHHHHHHHHHHHHHHHHHHHHHHHHHHHHHHHTS------PPPS-----

Radius of gyration: 31.59 Å; chains: 1; bounding box: 86×24×69 Å